Protein AF-A0A6J3S9R4-F1 (afdb_monomer_lite)

Organism: Tursiops truncatus (NCBI:txid9739)

InterPro domains:
  IPR036834 Bcl-2-like superfamily [SSF56854] (7-129)
  IPR042398 Bcl-2-like protein 13 [PTHR15758] (1-130)

Secondary structure (DSSP, 8-state):
-----PPPTHHHHHHHHHHHHHHHHHHHHHHHHHHH---S--TTSHHHHHHHHHHHHHHHHHHHHHHHHHHHHHHHHHHHH---TTT-TTTS-S-TTS-HHHHHHHHHHHHHHHHHHHHHHHHHHHHHHHHHHHHHHHHHHHHTTS------------

Foldseek 3Di:
DPPPDDDQPVVVLLVLLVVLVVQLVVLVVVVVVLVVDDDPDDVVCVVVSVVVNVVSVVSNVVSVVSNVVSVVVQVVCCVVRVDDLCPDCSNPPPDPPDDPVNVVVVVVVVCCVVCVVVVVVVVVVVVVVVVVVVVVVVVVVVPVPPPPDDPDDDDDDD

Radius of gyration: 33.17 Å; chains: 1; bounding box: 100×59×81 Å

Structure (mmCIF, N/CA/C/O backbone):
data_AF-A0A6J3S9R4-F1
#
_entry.id   AF-A0A6J3S9R4-F1
#
loop_
_atom_site.group_PDB
_atom_site.id
_atom_site.type_symbol
_atom_site.label_atom_id
_atom_site.label_alt_id
_atom_site.label_comp_id
_atom_site.label_asym_id
_atom_site.label_entity_id
_atom_site.label_seq_id
_atom_site.pdbx_PDB_ins_code
_atom_site.Cartn_x
_atom_site.Cartn_y
_atom_site.Cartn_z
_atom_site.occupancy
_atom_site.B_iso_or_equiv
_atom_site.auth_seq_id
_atom_site.auth_comp_id
_atom_site.auth_asym_id
_atom_site.auth_atom_id
_atom_site.pdbx_PDB_model_num
ATOM 1 N N . MET A 1 1 ? 7.814 15.011 -23.114 1.00 41.75 1 MET A N 1
ATOM 2 C CA . MET A 1 1 ? 6.846 15.497 -22.113 1.00 41.75 1 MET A CA 1
ATOM 3 C C . MET A 1 1 ? 6.923 14.556 -20.929 1.00 41.75 1 MET A C 1
ATOM 5 O O . MET A 1 1 ? 6.762 13.363 -21.138 1.00 41.75 1 MET A O 1
ATOM 9 N N . ALA A 1 2 ? 7.284 15.044 -19.743 1.00 50.91 2 ALA A N 1
ATOM 10 C CA . ALA A 1 2 ? 7.209 14.225 -18.538 1.00 50.91 2 ALA A CA 1
ATOM 11 C C . ALA A 1 2 ? 5.733 14.172 -18.129 1.00 50.91 2 ALA A C 1
ATOM 13 O O . ALA A 1 2 ? 5.178 15.191 -17.721 1.00 50.91 2 ALA A O 1
ATOM 14 N N . SER A 1 3 ? 5.076 13.030 -18.327 1.00 50.19 3 SER A N 1
ATOM 15 C CA . SER A 1 3 ? 3.730 12.813 -17.799 1.00 50.19 3 SER A CA 1
ATOM 16 C C . SER A 1 3 ? 3.819 12.868 -16.278 1.00 50.19 3 SER A C 1
ATOM 18 O O . SER A 1 3 ? 4.384 11.971 -15.660 1.00 50.19 3 SER A O 1
ATOM 20 N N . SER A 1 4 ? 3.316 13.945 -15.677 1.00 55.53 4 SER A N 1
ATOM 21 C CA . SER A 1 4 ? 3.106 13.998 -14.234 1.00 55.53 4 SER A CA 1
ATOM 22 C C . SER A 1 4 ? 1.968 13.031 -13.921 1.00 55.53 4 SER A C 1
ATOM 24 O O . SER A 1 4 ? 0.802 13.327 -14.171 1.00 55.53 4 SER A O 1
ATOM 26 N N . THR A 1 5 ? 2.307 11.818 -13.492 1.00 63.62 5 THR A N 1
ATOM 27 C CA . THR A 1 5 ? 1.316 10.839 -13.049 1.00 63.62 5 THR A CA 1
ATOM 28 C C . THR A 1 5 ? 0.863 11.256 -11.660 1.00 63.62 5 THR A C 1
ATOM 30 O O . THR A 1 5 ? 1.577 11.046 -10.679 1.00 63.62 5 THR A O 1
ATOM 33 N N . THR A 1 6 ? -0.302 11.893 -11.569 1.00 78.75 6 THR A N 1
ATOM 34 C CA . THR A 1 6 ? -0.974 12.069 -10.283 1.00 78.75 6 THR A CA 1
ATOM 35 C C . THR A 1 6 ? -1.263 10.683 -9.726 1.00 78.75 6 THR A C 1
ATOM 37 O O . THR A 1 6 ? -1.861 9.852 -10.412 1.00 78.75 6 THR A O 1
ATOM 40 N N . VAL A 1 7 ? -0.795 10.418 -8.512 1.00 79.62 7 VAL A N 1
ATOM 41 C CA . VAL A 1 7 ? -1.025 9.138 -7.846 1.00 79.62 7 VAL A CA 1
ATOM 42 C C . VAL A 1 7 ? -2.541 8.939 -7.689 1.00 79.62 7 VAL A C 1
ATOM 44 O O . VAL A 1 7 ? -3.221 9.898 -7.308 1.00 79.62 7 VAL A O 1
ATOM 47 N N . PRO A 1 8 ? -3.095 7.752 -8.006 1.00 85.00 8 PRO A N 1
ATOM 48 C CA . PRO A 1 8 ? -4.515 7.486 -7.807 1.00 85.00 8 PRO A CA 1
ATOM 49 C C . PRO A 1 8 ? -4.923 7.797 -6.370 1.00 85.00 8 PRO A C 1
ATOM 51 O O . PRO A 1 8 ? -4.205 7.452 -5.437 1.00 85.00 8 PRO A O 1
ATOM 54 N N . LEU A 1 9 ? -6.084 8.418 -6.176 1.00 80.00 9 LEU A N 1
ATOM 55 C CA . LEU A 1 9 ? -6.530 8.830 -4.843 1.00 80.00 9 LEU A CA 1
ATOM 56 C C . LEU A 1 9 ? -6.665 7.636 -3.875 1.00 80.00 9 LEU A C 1
ATOM 58 O O . LEU A 1 9 ? -6.351 7.760 -2.695 1.00 80.00 9 LEU A O 1
ATOM 62 N N . GLY A 1 10 ? -7.026 6.462 -4.410 1.00 87.25 10 GLY A N 1
ATOM 63 C CA . GLY A 1 10 ? -7.076 5.189 -3.684 1.00 87.25 10 GLY A CA 1
ATOM 64 C C . GLY A 1 10 ? -5.754 4.773 -3.033 1.00 87.25 10 GLY A C 1
ATOM 65 O O . GLY A 1 10 ? -5.760 4.160 -1.968 1.00 87.25 10 GLY A O 1
ATOM 66 N N . PHE A 1 11 ? -4.623 5.190 -3.606 1.00 90.94 11 PHE A N 1
ATOM 67 C CA . PHE A 1 11 ? -3.292 4.852 -3.103 1.00 90.94 11 PHE A CA 1
ATOM 68 C C . PHE A 1 11 ? -3.058 5.352 -1.676 1.00 90.94 11 PHE A C 1
ATOM 70 O O . PHE A 1 11 ? -2.349 4.709 -0.903 1.00 90.94 11 PHE A O 1
ATOM 77 N N . HIS A 1 12 ? -3.645 6.497 -1.311 1.00 92.56 12 HIS A N 1
ATOM 78 C CA . HIS A 1 12 ? -3.535 7.018 0.048 1.00 92.56 12 HIS A CA 1
ATOM 79 C C . HIS A 1 12 ? -4.162 6.054 1.063 1.00 92.56 12 HIS A C 1
ATOM 81 O O . HIS A 1 12 ? -3.520 5.717 2.059 1.00 92.56 12 HIS A O 1
ATOM 87 N N . TYR A 1 13 ? -5.373 5.567 0.778 1.00 94.56 13 TYR A N 1
ATOM 88 C CA . TYR A 1 13 ? -6.089 4.638 1.650 1.00 94.56 13 TYR A CA 1
ATOM 89 C C . TYR A 1 13 ? -5.380 3.289 1.739 1.00 94.56 13 TYR A C 1
ATOM 91 O O . TYR A 1 13 ? -5.187 2.764 2.833 1.00 94.56 13 TYR A O 1
ATOM 99 N N . GLU A 1 14 ? -4.937 2.764 0.597 1.00 93.62 14 GLU A N 1
ATOM 100 C CA . GLU A 1 14 ? -4.171 1.517 0.517 1.00 93.62 14 GLU A CA 1
ATOM 101 C C . GLU A 1 14 ? -2.876 1.605 1.331 1.00 93.62 14 GLU A C 1
ATOM 103 O O . GLU A 1 14 ? -2.587 0.732 2.147 1.00 93.62 14 GLU A O 1
ATOM 108 N N . THR A 1 15 ? -2.124 2.696 1.172 1.00 93.69 15 THR A N 1
ATOM 109 C CA . THR A 1 15 ? -0.864 2.900 1.897 1.00 93.69 15 THR A CA 1
ATOM 110 C C . THR A 1 15 ? -1.101 3.033 3.398 1.00 93.69 15 THR A C 1
ATOM 112 O O . THR A 1 15 ? -0.394 2.399 4.183 1.00 93.69 15 THR A O 1
ATOM 115 N N . LYS A 1 16 ? -2.097 3.830 3.816 1.00 95.25 16 LYS A N 1
ATOM 116 C CA . LYS A 1 16 ? -2.430 4.007 5.238 1.00 95.25 16 LYS A CA 1
ATOM 117 C C . LYS A 1 16 ? -2.833 2.669 5.867 1.00 95.25 16 LYS A C 1
ATOM 119 O O . LYS A 1 16 ? -2.336 2.346 6.943 1.00 95.25 16 LYS A O 1
ATOM 124 N N . TYR A 1 17 ? -3.640 1.864 5.170 1.00 94.62 17 TYR A N 1
ATOM 125 C CA . TYR A 1 17 ? -4.024 0.526 5.624 1.00 94.62 17 TYR A CA 1
ATOM 126 C C . TYR A 1 17 ? -2.812 -0.388 5.813 1.00 94.62 17 TYR A C 1
ATOM 128 O O . TYR A 1 17 ? -2.614 -0.903 6.908 1.00 94.62 17 TYR A O 1
ATOM 136 N N . VAL A 1 18 ? -1.960 -0.533 4.791 1.00 91.88 18 VAL A N 1
ATOM 137 C CA . VAL A 1 18 ? -0.781 -1.418 4.852 1.00 91.88 18 VAL A CA 1
ATOM 138 C C . VAL A 1 18 ? 0.142 -1.045 6.011 1.00 91.88 18 VAL A C 1
ATOM 140 O O . VAL A 1 18 ? 0.575 -1.922 6.757 1.00 91.88 18 VAL A O 1
ATOM 143 N N . VAL A 1 19 ? 0.423 0.249 6.193 1.00 94.06 19 VAL A N 1
ATOM 144 C CA . VAL A 1 19 ? 1.292 0.723 7.280 1.00 94.06 19 VAL A CA 1
ATOM 145 C C . VAL A 1 19 ? 0.679 0.419 8.647 1.00 94.06 19 VAL A C 1
ATOM 147 O O . VAL A 1 19 ? 1.369 -0.126 9.507 1.00 94.06 19 VAL A O 1
ATOM 150 N N . LEU A 1 20 ? -0.605 0.728 8.850 1.00 95.25 20 LEU A N 1
ATOM 151 C CA . LEU A 1 20 ? -1.291 0.457 10.115 1.00 95.25 20 LEU A CA 1
ATOM 152 C C . LEU A 1 20 ? -1.359 -1.045 10.415 1.00 95.25 20 LEU A C 1
ATOM 154 O O . LEU A 1 20 ? -1.050 -1.457 11.532 1.00 95.25 20 LEU A O 1
ATOM 158 N N . SER A 1 21 ? -1.695 -1.870 9.422 1.00 90.94 21 SER A N 1
ATOM 159 C CA . SER A 1 21 ? -1.736 -3.328 9.561 1.00 90.94 21 SER A CA 1
ATOM 160 C C . SER A 1 21 ? -0.368 -3.904 9.922 1.00 90.94 21 SER A C 1
ATOM 162 O O . SER A 1 21 ? -0.274 -4.694 10.859 1.00 90.94 21 SER A O 1
ATOM 164 N N . TYR A 1 22 ? 0.699 -3.468 9.248 1.00 90.56 22 TYR A N 1
ATOM 165 C CA . TYR A 1 22 ? 2.061 -3.910 9.550 1.00 90.56 22 TYR A CA 1
ATOM 166 C C . TYR A 1 22 ? 2.498 -3.513 10.969 1.00 90.56 22 TYR A C 1
ATOM 168 O O . TYR A 1 22 ? 3.017 -4.341 11.718 1.00 90.56 22 TYR A O 1
ATOM 176 N N . LEU A 1 23 ? 2.234 -2.269 11.385 1.00 91.62 23 LEU A N 1
ATOM 177 C CA . LEU A 1 23 ? 2.516 -1.819 12.753 1.00 91.62 23 LEU A CA 1
ATOM 178 C C . LEU A 1 23 ? 1.710 -2.607 13.797 1.00 91.62 23 LEU A C 1
ATOM 180 O O . LEU A 1 23 ? 2.227 -2.904 14.875 1.00 91.62 23 LEU A O 1
ATOM 184 N N . GLY A 1 24 ? 0.466 -2.971 13.474 1.00 91.25 24 GLY A N 1
ATOM 1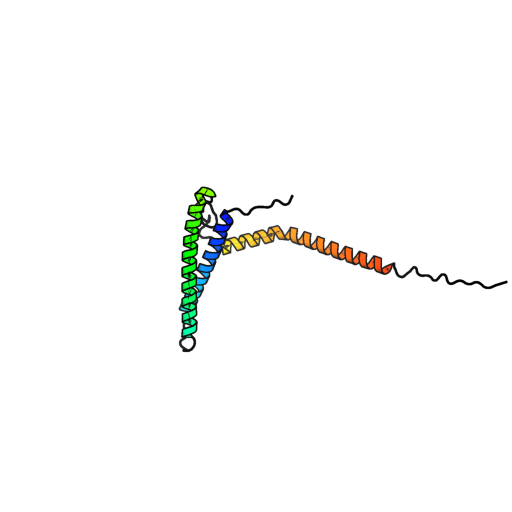85 C CA . GLY A 1 24 ? -0.385 -3.801 14.325 1.00 91.25 24 GLY A CA 1
ATOM 186 C C . GLY A 1 24 ? 0.186 -5.204 14.542 1.00 91.25 24 GLY A C 1
ATOM 187 O O . GLY A 1 24 ? 0.193 -5.685 15.676 1.00 91.25 24 GLY A O 1
ATOM 188 N N . LEU A 1 25 ? 0.727 -5.828 13.489 1.00 87.75 25 LEU A N 1
ATOM 189 C CA . LEU A 1 25 ? 1.395 -7.134 13.571 1.00 87.75 25 LEU A CA 1
ATOM 190 C C . LEU A 1 25 ? 2.646 -7.075 14.456 1.00 87.75 25 LEU A C 1
ATOM 192 O O . LEU A 1 25 ? 2.768 -7.865 15.390 1.00 87.75 25 LEU A O 1
ATOM 196 N N . LEU A 1 26 ? 3.511 -6.078 14.240 1.00 84.94 26 LEU A N 1
ATOM 197 C CA . LEU A 1 26 ? 4.709 -5.884 15.065 1.00 84.94 26 LEU A CA 1
ATOM 198 C C . LEU A 1 26 ? 4.368 -5.632 16.541 1.00 84.94 26 LEU A C 1
ATOM 200 O O . LEU A 1 26 ? 5.101 -6.054 17.436 1.00 84.94 26 LEU A O 1
ATOM 204 N N . SER A 1 27 ? 3.270 -4.918 16.807 1.00 84.44 27 SER A N 1
ATOM 205 C CA . SER A 1 27 ? 2.790 -4.682 18.171 1.00 84.44 27 SER A CA 1
ATOM 206 C C . SER A 1 27 ? 2.344 -5.988 18.844 1.00 84.44 27 SER A C 1
ATOM 208 O O . SER A 1 27 ? 2.657 -6.230 20.012 1.00 84.44 27 SER A O 1
ATOM 210 N N . LEU A 1 28 ? 1.672 -6.867 18.093 1.00 82.81 28 LEU A N 1
ATOM 211 C CA . LEU A 1 28 ? 1.230 -8.176 18.570 1.00 82.81 28 LEU A CA 1
ATOM 212 C C . LEU A 1 28 ? 2.403 -9.123 18.859 1.00 82.81 28 LEU A C 1
ATOM 214 O O . LEU A 1 28 ? 2.429 -9.733 19.930 1.00 82.81 28 LEU A O 1
ATOM 218 N N . GLU A 1 29 ? 3.374 -9.220 17.947 1.00 82.94 29 GLU A N 1
ATOM 219 C CA . GLU A 1 29 ? 4.565 -10.063 18.127 1.00 82.94 29 GLU A CA 1
ATOM 220 C C . GLU A 1 29 ? 5.344 -9.662 19.381 1.00 82.94 29 GLU A C 1
ATOM 222 O O . GLU A 1 29 ? 5.644 -10.514 20.216 1.00 82.94 29 GLU A O 1
ATOM 227 N N . LYS A 1 30 ? 5.570 -8.359 19.589 1.00 81.62 30 LYS A N 1
ATOM 228 C CA . LYS A 1 30 ? 6.258 -7.856 20.789 1.00 81.62 30 LYS A CA 1
ATOM 229 C C . LYS A 1 30 ? 5.516 -8.181 22.083 1.00 81.62 30 LYS A C 1
ATOM 231 O O . LYS A 1 30 ? 6.149 -8.496 23.089 1.00 81.62 30 LYS A O 1
ATOM 236 N N . LEU A 1 31 ? 4.184 -8.135 22.066 1.00 76.50 31 LEU A N 1
ATOM 237 C CA . LEU A 1 31 ? 3.368 -8.454 23.239 1.00 76.50 31 LEU A CA 1
ATOM 238 C C . LEU A 1 31 ? 3.444 -9.954 23.560 1.00 76.50 31 LEU A C 1
ATOM 240 O O . LEU A 1 31 ? 3.516 -10.341 24.729 1.00 76.50 31 LEU A O 1
ATOM 244 N N . GLN A 1 32 ? 3.473 -10.798 22.527 1.00 74.81 32 GLN A N 1
ATOM 245 C CA . GLN A 1 32 ? 3.632 -12.243 22.666 1.00 74.81 32 GLN A CA 1
ATOM 246 C C . GLN A 1 32 ? 5.04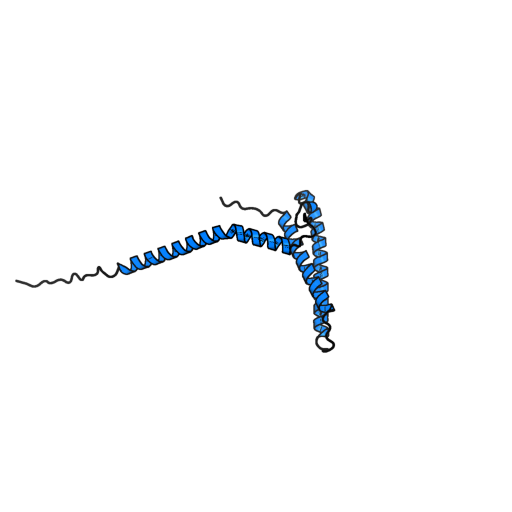1 -12.625 23.146 1.00 74.81 32 GLN A C 1
ATOM 248 O O . GLN A 1 32 ? 5.169 -13.437 24.064 1.00 74.81 32 GLN A O 1
ATOM 253 N N . GLU A 1 33 ? 6.092 -12.020 22.589 1.00 73.88 33 GLU A N 1
ATOM 254 C CA . GLU A 1 33 ? 7.481 -12.231 23.016 1.00 73.88 33 GLU A CA 1
ATOM 255 C C . GLU A 1 33 ? 7.692 -11.854 24.489 1.00 73.88 33 GLU A C 1
ATOM 257 O O . GLU A 1 33 ? 8.311 -12.619 25.235 1.00 73.88 33 GLU A O 1
ATOM 262 N N . GLN A 1 34 ? 7.125 -10.730 24.941 1.00 65.62 34 GLN A N 1
ATOM 263 C CA . GLN A 1 34 ? 7.176 -10.313 26.350 1.00 65.62 34 GLN A CA 1
ATOM 264 C C . GLN A 1 34 ? 6.454 -11.297 27.285 1.00 65.62 34 GLN A C 1
ATOM 266 O O . GLN A 1 34 ? 6.916 -11.543 28.397 1.00 65.62 34 GLN A O 1
ATOM 271 N N . HIS A 1 35 ? 5.356 -11.915 26.840 1.00 60.88 35 HIS A N 1
ATOM 272 C CA . HIS A 1 35 ? 4.646 -12.931 27.626 1.00 60.88 35 HIS A CA 1
ATOM 273 C C . HIS A 1 35 ? 5.432 -14.246 27.776 1.00 60.88 35 HIS A C 1
ATOM 275 O O . HIS A 1 35 ? 5.256 -14.960 28.765 1.00 60.88 35 HIS A O 1
ATOM 281 N N . LEU A 1 36 ? 6.280 -14.581 26.797 1.00 60.88 36 LEU A N 1
ATOM 282 C CA . LEU A 1 36 ? 7.076 -15.815 26.775 1.00 60.88 36 LEU A CA 1
ATOM 283 C C . LEU A 1 36 ? 8.440 -15.660 27.468 1.00 60.88 36 LEU A C 1
ATOM 285 O O . LEU A 1 36 ? 9.036 -16.652 27.889 1.00 60.88 36 LEU A O 1
ATOM 289 N N . SER A 1 37 ? 8.922 -14.428 27.626 1.00 57.56 37 SER A N 1
ATOM 290 C CA . SER A 1 37 ? 10.196 -14.090 28.261 1.00 57.56 37 SER A CA 1
ATOM 291 C C . SER A 1 37 ? 9.997 -13.604 29.703 1.00 57.56 37 SER A C 1
ATOM 293 O O . SER A 1 37 ? 10.210 -12.443 30.032 1.00 57.56 37 SER A O 1
ATOM 295 N N . SER A 1 38 ? 9.621 -14.516 30.606 1.00 49.03 38 SER A N 1
ATOM 296 C CA . SER A 1 38 ? 9.709 -14.277 32.056 1.00 49.03 38 SER A CA 1
ATOM 297 C C . SER A 1 38 ? 10.891 -15.053 32.652 1.00 49.03 38 SER A C 1
ATOM 299 O O . SER A 1 38 ? 10.754 -16.241 32.953 1.00 49.03 38 SER A O 1
ATOM 301 N N . PRO A 1 39 ? 12.073 -14.433 32.837 1.00 48.34 39 PRO A N 1
ATOM 302 C CA . PRO A 1 39 ? 13.103 -14.978 33.701 1.00 48.34 39 PRO A CA 1
ATOM 303 C C . PRO A 1 39 ? 12.796 -14.586 35.150 1.00 48.34 39 PRO A C 1
ATOM 305 O O . PRO A 1 39 ? 12.647 -13.416 35.499 1.00 48.34 39 PRO A O 1
ATOM 308 N N . GLN A 1 40 ? 12.720 -15.587 36.022 1.00 47.84 40 GLN A N 1
ATOM 309 C CA . GLN A 1 40 ? 12.663 -15.405 37.468 1.00 47.84 40 GLN A CA 1
ATOM 310 C C . GLN A 1 40 ? 13.967 -14.765 37.965 1.00 47.84 40 GLN A C 1
ATOM 312 O O . GLN A 1 40 ? 14.932 -15.462 38.265 1.00 47.84 40 GLN A O 1
ATOM 317 N N . GLY A 1 41 ? 13.989 -13.438 38.078 1.00 47.88 41 GLY A N 1
ATOM 318 C CA . GLY A 1 41 ? 14.996 -12.725 38.859 1.00 47.88 41 GLY A CA 1
ATOM 319 C C . GLY A 1 41 ? 15.476 -11.430 38.219 1.00 47.88 41 GLY A C 1
ATOM 320 O O . GLY A 1 41 ? 16.280 -11.478 37.301 1.00 47.88 41 GLY A O 1
ATOM 321 N N . VAL A 1 42 ? 15.001 -10.297 38.757 1.00 47.22 42 VAL A N 1
ATOM 322 C CA . VAL A 1 42 ? 15.712 -9.032 39.068 1.00 47.22 42 VAL A CA 1
ATOM 323 C C . VAL A 1 42 ? 14.643 -7.930 39.225 1.00 47.22 42 VAL A C 1
ATOM 325 O O . VAL A 1 42 ? 13.995 -7.512 38.276 1.00 47.22 42 VAL A O 1
ATOM 328 N N . GLN A 1 43 ? 14.432 -7.457 40.459 1.00 53.19 43 GLN A N 1
ATOM 329 C CA . GLN A 1 43 ? 13.358 -6.518 40.846 1.00 53.19 43 GLN A CA 1
ATOM 330 C C . GLN A 1 43 ? 13.484 -5.088 40.278 1.00 53.19 43 GLN A C 1
ATOM 332 O O . GLN A 1 43 ? 12.602 -4.267 40.513 1.00 53.19 43 GLN A O 1
ATOM 337 N N . GLN A 1 44 ? 14.552 -4.767 39.543 1.00 49.44 44 GLN A N 1
ATOM 338 C CA . GLN A 1 44 ? 14.776 -3.428 38.982 1.00 49.44 44 GLN A CA 1
ATOM 339 C C . GLN A 1 44 ? 14.161 -3.249 37.580 1.00 49.44 44 GLN A C 1
ATOM 341 O O . GLN A 1 44 ? 14.037 -2.123 37.109 1.00 49.44 44 GLN A O 1
ATOM 346 N N . ASP A 1 45 ? 13.730 -4.345 36.951 1.00 55.47 45 ASP A N 1
ATOM 347 C CA . ASP A 1 45 ? 13.246 -4.390 35.564 1.00 55.47 45 ASP A CA 1
ATOM 348 C C . ASP A 1 45 ? 11.714 -4.235 35.448 1.00 55.47 45 ASP A C 1
ATOM 350 O O . ASP A 1 45 ? 11.175 -3.872 34.411 1.00 55.47 45 ASP A O 1
ATOM 354 N N . ILE A 1 46 ? 10.984 -4.428 36.551 1.00 59.62 46 ILE A N 1
ATOM 355 C CA . ILE A 1 46 ? 9.514 -4.521 36.554 1.00 59.62 46 ILE A CA 1
ATOM 356 C C . ILE A 1 46 ? 8.845 -3.188 36.173 1.00 59.62 46 ILE A C 1
ATOM 358 O O . ILE A 1 46 ? 7.830 -3.180 35.482 1.00 59.62 46 ILE A O 1
ATOM 362 N N . ALA A 1 47 ? 9.405 -2.051 36.603 1.00 60.91 47 ALA A N 1
ATOM 363 C CA . ALA A 1 47 ? 8.843 -0.730 36.303 1.00 60.91 47 ALA A CA 1
ATOM 364 C C . ALA A 1 47 ? 9.050 -0.326 34.831 1.00 60.91 47 ALA A C 1
ATOM 366 O O . ALA A 1 47 ? 8.142 0.228 34.217 1.00 60.91 47 ALA A O 1
ATOM 367 N N . SER A 1 48 ? 10.216 -0.641 34.258 1.00 62.19 48 SER A N 1
ATOM 368 C CA . SER A 1 48 ? 10.522 -0.407 32.841 1.00 62.19 48 SER A CA 1
ATOM 369 C C . SER A 1 48 ? 9.699 -1.332 31.942 1.00 62.19 48 SER A C 1
ATOM 371 O O . SER A 1 48 ? 9.101 -0.879 30.973 1.00 62.19 48 SER A O 1
ATOM 373 N N . GLN A 1 49 ? 9.582 -2.607 32.321 1.00 66.50 49 GLN A N 1
ATOM 374 C CA . GLN A 1 49 ? 8.794 -3.611 31.603 1.00 66.50 49 GLN A CA 1
ATOM 375 C C . GLN A 1 49 ? 7.284 -3.295 31.637 1.00 66.50 49 GLN A C 1
ATOM 377 O O . GLN A 1 49 ? 6.592 -3.449 30.634 1.00 66.50 49 GLN A O 1
ATOM 382 N N . SER A 1 50 ? 6.781 -2.781 32.767 1.00 67.75 50 SER A N 1
ATOM 383 C CA . SER A 1 50 ? 5.410 -2.267 32.916 1.00 67.75 50 SER A CA 1
ATOM 384 C C . SER A 1 50 ? 5.137 -1.057 32.022 1.00 67.75 50 SER A C 1
ATOM 386 O O . SER A 1 50 ? 4.072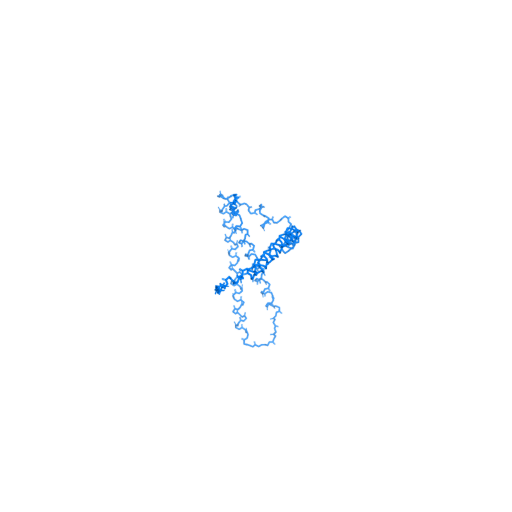 -0.981 31.411 1.00 67.75 50 SER A O 1
ATOM 388 N N . LEU A 1 51 ? 6.067 -0.098 31.970 1.00 71.50 51 LEU A N 1
ATOM 389 C CA . LEU A 1 51 ? 5.931 1.093 31.132 1.00 71.50 51 LEU A CA 1
ATOM 390 C C . LEU A 1 51 ? 5.929 0.713 29.647 1.00 71.50 51 LEU A C 1
ATOM 392 O O . LEU A 1 51 ? 5.078 1.184 28.896 1.00 71.50 51 LEU A O 1
ATOM 396 N N . ASP A 1 52 ? 6.824 -0.188 29.238 1.00 82.00 52 ASP A N 1
ATOM 397 C CA . ASP A 1 52 ? 6.882 -0.692 27.864 1.00 82.00 52 ASP A CA 1
ATOM 398 C C . ASP A 1 52 ? 5.596 -1.433 27.474 1.00 82.00 52 ASP A C 1
ATOM 400 O O . ASP A 1 52 ? 5.107 -1.266 26.356 1.00 82.00 52 ASP A O 1
ATOM 404 N N . GLN A 1 53 ? 4.999 -2.196 28.396 1.00 83.38 53 GLN A N 1
ATOM 405 C CA . GLN A 1 53 ? 3.713 -2.856 28.163 1.00 83.38 53 GLN A CA 1
ATOM 406 C C . GLN A 1 53 ? 2.562 -1.850 28.009 1.00 83.38 53 GLN A C 1
ATOM 408 O O . GLN A 1 53 ? 1.732 -2.002 27.112 1.00 83.38 53 GLN A O 1
ATOM 413 N N . GLU A 1 54 ? 2.502 -0.814 28.850 1.00 87.56 54 GLU A N 1
ATOM 414 C CA . GLU A 1 54 ? 1.490 0.245 28.743 1.00 87.56 54 GLU A CA 1
ATOM 415 C C . GLU A 1 54 ? 1.612 0.998 27.412 1.00 87.56 54 GLU A C 1
ATOM 417 O O . GLU A 1 54 ? 0.612 1.226 26.726 1.00 87.56 54 GLU A O 1
ATOM 422 N N . VAL A 1 55 ? 2.842 1.327 27.007 1.00 89.00 55 VAL A N 1
ATOM 423 C CA . VAL A 1 55 ? 3.124 1.964 25.715 1.00 89.00 55 VAL A CA 1
ATOM 424 C C . VAL A 1 55 ? 2.698 1.057 24.562 1.00 89.00 55 VAL A C 1
ATOM 426 O O . VAL A 1 55 ? 2.040 1.529 23.636 1.00 89.00 55 VAL A O 1
ATOM 429 N N . LEU A 1 56 ? 3.013 -0.238 24.620 1.00 88.56 56 LEU A N 1
ATOM 430 C CA . LEU A 1 56 ? 2.653 -1.192 23.573 1.00 88.56 56 LEU A CA 1
ATOM 431 C C . LEU A 1 56 ? 1.133 -1.355 23.436 1.00 88.56 56 LEU A C 1
ATOM 433 O O . LEU A 1 56 ? 0.603 -1.332 22.322 1.00 88.56 56 LEU A O 1
ATOM 437 N N . LEU A 1 57 ? 0.420 -1.450 24.562 1.00 89.62 57 LEU A N 1
ATOM 438 C CA . LEU A 1 57 ? -1.044 -1.491 24.588 1.00 89.62 57 LEU A CA 1
ATOM 439 C C . LEU A 1 57 ? -1.651 -0.205 24.030 1.00 89.62 57 LEU A C 1
ATOM 441 O O . LEU A 1 57 ? -2.582 -0.272 23.229 1.00 89.62 57 LEU A O 1
ATOM 445 N N . LYS A 1 58 ? -1.099 0.956 24.393 1.00 93.62 58 LYS A N 1
ATOM 446 C CA . LYS A 1 58 ? -1.545 2.245 23.864 1.00 93.62 58 LYS A CA 1
ATOM 447 C C . LYS A 1 58 ? -1.363 2.322 22.348 1.00 93.62 58 LYS A C 1
ATOM 449 O O . LYS A 1 58 ? -2.308 2.670 21.644 1.00 93.62 58 LYS A O 1
ATOM 454 N N . VAL A 1 59 ? -0.189 1.939 21.844 1.00 92.38 59 VAL A N 1
ATOM 455 C CA . VAL A 1 59 ? 0.095 1.891 20.401 1.00 92.38 59 VAL A CA 1
ATOM 456 C C . VAL A 1 59 ? -0.878 0.951 19.693 1.00 92.38 59 VAL A C 1
ATOM 458 O O . VAL A 1 59 ? -1.439 1.318 18.666 1.00 92.38 59 VAL A O 1
ATOM 461 N N . LYS A 1 60 ? -1.144 -0.232 20.259 1.00 93.25 60 LYS A N 1
ATOM 462 C CA . LYS A 1 60 ? -2.144 -1.159 19.716 1.00 93.25 60 LYS A CA 1
ATOM 463 C C . LYS A 1 60 ? -3.527 -0.503 19.619 1.00 93.25 60 LYS A C 1
ATOM 465 O O . LYS A 1 60 ? -4.142 -0.561 18.558 1.00 93.25 60 LYS A O 1
ATOM 470 N N . THR A 1 61 ? -4.002 0.134 20.692 1.00 95.00 61 THR A N 1
ATOM 471 C CA . THR A 1 61 ? -5.319 0.794 20.689 1.00 95.00 61 THR A CA 1
ATOM 472 C C . THR A 1 61 ? -5.393 1.949 19.691 1.00 95.00 61 THR A C 1
ATOM 474 O O . THR A 1 61 ? -6.406 2.113 19.022 1.00 95.00 61 THR A O 1
ATOM 477 N N . GLU A 1 62 ? -4.316 2.722 19.542 1.00 97.00 62 GLU A N 1
ATOM 478 C CA . GLU A 1 62 ? -4.242 3.822 18.578 1.00 97.00 62 GLU A CA 1
ATOM 479 C C . GLU A 1 62 ? -4.302 3.306 17.133 1.00 97.00 62 GLU A C 1
ATOM 481 O O . GLU A 1 62 ? -5.033 3.857 16.314 1.00 97.00 62 GLU A O 1
ATOM 486 N N . ILE A 1 63 ? -3.619 2.195 16.836 1.00 96.62 63 ILE A N 1
ATOM 487 C CA . ILE A 1 63 ? -3.679 1.535 15.524 1.00 96.62 63 ILE A CA 1
ATOM 488 C C . ILE A 1 63 ? -5.096 1.031 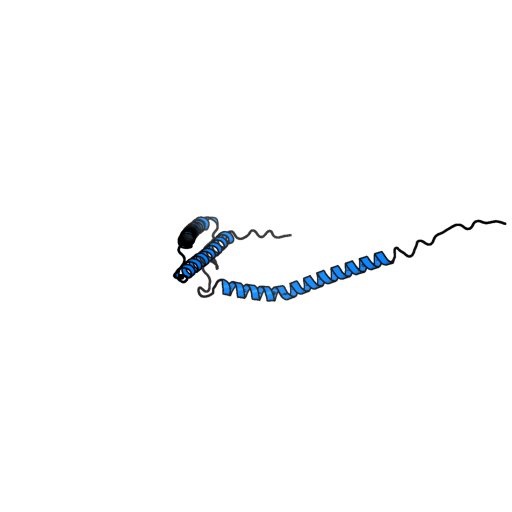15.220 1.00 96.62 63 ILE A C 1
ATOM 490 O O . ILE A 1 63 ? -5.580 1.219 14.104 1.00 96.62 63 ILE A O 1
ATOM 494 N N . GLU A 1 64 ? -5.773 0.402 16.186 1.00 96.62 64 GLU A N 1
ATOM 495 C CA . GLU A 1 64 ? -7.151 -0.084 16.012 1.00 96.62 64 GLU A CA 1
ATOM 496 C C . GLU A 1 64 ? -8.136 1.066 15.732 1.00 96.62 64 GLU A C 1
ATOM 498 O O . GLU A 1 64 ? -8.973 0.956 14.830 1.00 96.62 64 GLU A O 1
ATOM 503 N N . GLU A 1 65 ? -8.012 2.188 16.446 1.00 98.12 65 GLU A N 1
ATOM 504 C CA . GLU A 1 65 ? -8.842 3.376 16.212 1.00 98.12 65 GLU A CA 1
ATOM 505 C C . GLU A 1 65 ? -8.526 4.053 14.867 1.00 98.12 65 GLU A C 1
ATOM 507 O O . GLU A 1 65 ? -9.450 4.422 14.139 1.00 98.12 65 GLU A O 1
ATOM 512 N N . GLU A 1 66 ? -7.254 4.152 14.470 1.00 98.25 66 GLU A N 1
ATOM 513 C CA . GLU A 1 66 ? -6.868 4.685 13.155 1.00 98.25 66 GLU A CA 1
ATOM 514 C C . GLU A 1 66 ? -7.365 3.803 12.000 1.00 98.25 66 GLU A C 1
ATOM 516 O O . GLU A 1 66 ? -7.828 4.323 10.982 1.00 98.25 66 GLU A O 1
ATOM 521 N N . LEU A 1 67 ? -7.334 2.474 12.151 1.00 97.12 67 LEU A N 1
ATOM 522 C CA . LEU A 1 67 ? -7.901 1.544 11.166 1.00 97.12 67 LEU A CA 1
ATOM 523 C C . LEU A 1 67 ? -9.418 1.718 11.034 1.00 97.12 67 LEU A C 1
ATOM 525 O O . LEU A 1 67 ? -9.958 1.682 9.927 1.00 97.12 67 LEU A O 1
ATOM 529 N N . LYS A 1 68 ? -10.111 1.949 12.150 1.00 97.50 68 LYS A N 1
ATOM 530 C CA . LYS A 1 68 ? -11.551 2.223 12.156 1.00 97.50 68 LYS A CA 1
ATOM 531 C C . LYS A 1 68 ? -11.883 3.590 11.550 1.00 97.50 68 LYS A C 1
ATOM 533 O O . LYS A 1 68 ? -12.864 3.703 10.814 1.00 97.50 68 LYS A O 1
ATOM 538 N N . SER A 1 69 ? -11.074 4.616 11.826 1.00 97.81 69 SER A N 1
ATOM 539 C CA . SER A 1 69 ? -11.198 5.929 11.176 1.00 97.81 69 SER A CA 1
ATOM 540 C C . SER A 1 69 ? -11.011 5.806 9.669 1.00 97.81 69 SER A C 1
ATOM 542 O O . SER A 1 69 ? -11.816 6.335 8.906 1.00 97.81 69 SER A O 1
ATOM 544 N N . LEU A 1 70 ? -10.009 5.042 9.233 1.00 96.38 70 LEU A N 1
ATOM 545 C CA . LEU A 1 70 ? -9.738 4.803 7.820 1.0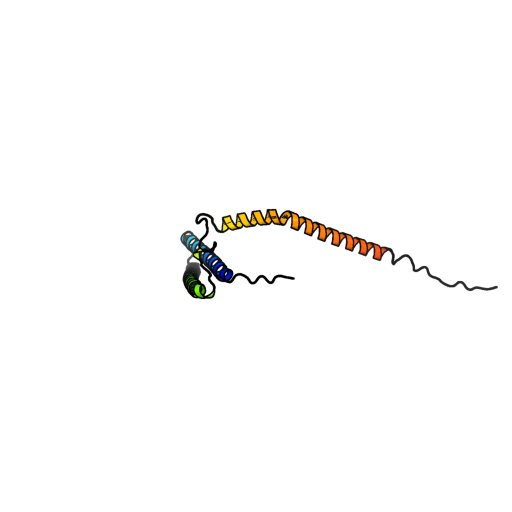0 96.38 70 LEU A CA 1
ATOM 546 C C . LEU A 1 70 ? -10.924 4.145 7.097 1.00 96.38 70 LEU A C 1
ATOM 548 O O . LEU A 1 70 ? -11.267 4.563 5.994 1.00 96.38 70 LEU A O 1
ATOM 552 N N . ASP A 1 71 ? -11.586 3.159 7.709 1.00 95.19 71 ASP A N 1
ATOM 553 C CA . ASP A 1 71 ? -12.779 2.532 7.118 1.00 95.19 71 ASP A CA 1
ATOM 554 C C . ASP A 1 71 ? -13.906 3.555 6.893 1.00 95.19 71 ASP A C 1
ATOM 556 O O . ASP A 1 71 ? -14.523 3.602 5.824 1.00 95.19 71 ASP A O 1
ATOM 560 N N . LYS A 1 72 ? -14.108 4.453 7.863 1.00 96.06 72 LYS A N 1
ATOM 561 C CA . LYS A 1 72 ? -15.064 5.556 7.744 1.00 96.06 72 LYS A CA 1
ATOM 562 C C . LYS A 1 72 ? -14.661 6.551 6.650 1.00 96.06 72 LYS A C 1
ATOM 564 O O . LYS A 1 72 ? -15.506 6.912 5.833 1.00 96.06 72 LYS A O 1
ATOM 569 N N . GLU A 1 73 ? -13.393 6.960 6.609 1.00 95.12 73 GLU A N 1
ATOM 570 C CA . GLU A 1 73 ? -12.849 7.864 5.584 1.00 95.12 73 GLU A CA 1
ATOM 571 C C . GLU A 1 73 ? -13.071 7.305 4.169 1.00 95.12 73 GLU A C 1
ATOM 573 O O . GLU A 1 73 ? -13.503 8.034 3.276 1.00 95.12 73 GLU A O 1
ATOM 578 N N . ILE A 1 74 ? -12.835 6.005 3.969 1.00 94.12 74 ILE A N 1
ATOM 579 C CA . ILE A 1 74 ? -13.062 5.314 2.692 1.00 94.12 74 ILE A CA 1
ATOM 580 C C . ILE A 1 74 ? -14.550 5.319 2.324 1.00 94.12 74 ILE A C 1
ATOM 582 O O . ILE A 1 74 ? -14.905 5.657 1.191 1.00 94.12 74 ILE A O 1
ATOM 586 N N . CYS A 1 75 ? -15.429 4.972 3.270 1.00 92.94 75 CYS A N 1
ATOM 587 C CA . CYS A 1 75 ? -16.873 4.949 3.033 1.00 92.94 75 CYS A CA 1
ATOM 588 C C . CYS A 1 75 ? -17.416 6.334 2.648 1.00 92.94 75 CYS A C 1
ATOM 590 O O . CYS A 1 75 ? -18.232 6.448 1.733 1.00 92.94 75 CYS A O 1
ATOM 592 N N . GLU A 1 76 ? -16.949 7.392 3.314 1.00 93.62 76 GLU A N 1
ATOM 593 C CA . GLU A 1 76 ? -17.336 8.776 3.010 1.00 93.62 76 GLU A CA 1
ATOM 594 C C . GLU A 1 76 ? -16.777 9.245 1.658 1.00 93.62 76 GLU A C 1
ATOM 596 O O . GLU A 1 76 ? -17.458 9.946 0.903 1.00 93.62 76 GLU A O 1
ATOM 601 N N . ALA A 1 77 ? -15.559 8.822 1.314 1.00 90.94 77 ALA A N 1
ATOM 602 C CA . ALA A 1 77 ? -14.916 9.167 0.054 1.00 90.94 77 ALA A CA 1
ATOM 603 C C . ALA A 1 77 ? -15.521 8.449 -1.160 1.00 90.94 77 ALA A C 1
ATOM 605 O O . ALA A 1 77 ? -15.394 8.955 -2.276 1.00 90.94 77 ALA A O 1
ATOM 606 N N . PHE A 1 78 ? -16.192 7.304 -0.996 1.00 89.50 78 PHE A N 1
ATOM 607 C CA . PHE A 1 78 ? -16.738 6.541 -2.126 1.00 89.50 78 PHE A CA 1
ATOM 608 C C . PHE A 1 78 ? -17.629 7.399 -3.039 1.00 89.50 78 PHE A C 1
ATOM 610 O O . PHE A 1 78 ? -17.473 7.380 -4.259 1.00 89.50 78 PHE A O 1
ATOM 617 N N . ALA A 1 79 ? -18.505 8.222 -2.456 1.00 89.25 79 ALA A N 1
ATOM 618 C CA . ALA A 1 79 ? -19.445 9.047 -3.215 1.00 89.25 79 ALA A CA 1
ATOM 619 C C . ALA A 1 79 ? -18.766 10.110 -4.101 1.00 89.25 79 ALA A C 1
ATOM 621 O O . ALA A 1 79 ? -19.312 10.481 -5.139 1.00 89.25 79 ALA A O 1
ATOM 622 N N . SER A 1 80 ? -17.596 10.616 -3.703 1.00 89.56 80 SER A N 1
ATOM 623 C CA . SER A 1 80 ? -16.872 11.670 -4.427 1.00 89.56 80 SER A CA 1
ATOM 624 C C . SER A 1 80 ? -15.743 11.134 -5.305 1.00 89.56 80 SER A C 1
ATOM 626 O O . SER A 1 80 ? -15.400 11.749 -6.314 1.00 89.56 80 SER A O 1
ATOM 628 N N . THR A 1 81 ? -15.168 9.993 -4.934 1.00 88.69 81 THR A N 1
ATOM 629 C CA . THR A 1 81 ? -13.945 9.452 -5.541 1.00 88.69 81 THR A CA 1
ATOM 630 C C . THR A 1 81 ? -14.187 8.195 -6.370 1.00 88.69 81 THR A C 1
ATOM 632 O O . THR A 1 81 ? -13.359 7.857 -7.213 1.00 88.69 81 THR A O 1
ATOM 635 N N . GLY A 1 82 ? -15.298 7.490 -6.130 1.00 89.75 82 GLY A N 1
ATOM 636 C CA . GLY A 1 82 ? -15.579 6.178 -6.711 1.00 89.75 82 GLY A CA 1
ATOM 637 C C . GLY A 1 82 ? -14.650 5.062 -6.222 1.00 89.75 82 GLY A C 1
ATOM 638 O O . GLY A 1 82 ? -14.673 3.974 -6.790 1.00 89.75 82 GLY A O 1
ATOM 639 N N . PHE A 1 83 ? -13.814 5.313 -5.208 1.00 91.81 83 PHE A N 1
ATOM 640 C CA . PHE A 1 83 ? -12.889 4.316 -4.678 1.00 91.81 83 PHE A CA 1
ATOM 641 C C . PHE A 1 83 ? -13.633 3.238 -3.880 1.00 91.81 83 PHE A C 1
ATOM 643 O O . PHE A 1 83 ? -14.072 3.487 -2.759 1.00 91.81 83 PHE A O 1
ATOM 650 N N . ASP A 1 84 ? -13.747 2.037 -4.452 1.00 90.00 84 ASP A N 1
ATOM 651 C CA . ASP A 1 84 ? -14.326 0.865 -3.792 1.00 90.00 84 ASP A CA 1
ATOM 652 C C . ASP A 1 84 ? -13.233 -0.060 -3.244 1.00 90.00 84 ASP A C 1
ATOM 654 O O . ASP A 1 84 ? -12.511 -0.721 -4.003 1.00 90.00 84 ASP A O 1
ATOM 658 N N . ARG A 1 85 ? -13.158 -0.179 -1.915 1.00 89.81 85 ARG A N 1
ATOM 659 C CA . ARG A 1 85 ? -12.213 -1.080 -1.243 1.00 89.81 85 ARG A CA 1
ATOM 660 C C . ARG A 1 85 ? -12.411 -2.551 -1.619 1.00 89.81 85 ARG A C 1
ATOM 662 O O . ARG A 1 85 ? -11.455 -3.314 -1.553 1.00 89.81 85 ARG A O 1
ATOM 669 N N . HIS A 1 86 ? -13.604 -2.962 -2.045 1.00 89.69 86 HIS A N 1
ATOM 670 C CA . HIS A 1 86 ? -13.861 -4.344 -2.467 1.00 89.69 86 HIS A CA 1
ATOM 671 C C . HIS A 1 86 ? -13.224 -4.692 -3.815 1.00 89.69 86 HIS A C 1
ATOM 673 O O . HIS A 1 86 ? -13.069 -5.864 -4.147 1.00 89.69 86 HIS A O 1
ATOM 679 N N . THR A 1 87 ? -12.826 -3.677 -4.582 1.00 89.00 87 THR A N 1
ATOM 680 C CA . THR A 1 87 ? -12.091 -3.845 -5.843 1.00 89.00 87 THR A CA 1
ATOM 681 C C . THR A 1 87 ? -10.583 -3.667 -5.678 1.00 89.00 87 THR A C 1
ATOM 683 O O . THR A 1 87 ? -9.822 -3.984 -6.591 1.00 89.00 87 THR A O 1
ATOM 686 N N . SER A 1 88 ? -10.139 -3.164 -4.522 1.00 88.19 88 SER A N 1
ATOM 687 C CA . SER A 1 88 ? -8.723 -2.945 -4.251 1.00 88.19 88 SER A CA 1
ATOM 688 C C . SER A 1 88 ? -8.034 -4.267 -3.902 1.00 88.19 88 SER A C 1
ATOM 690 O O . SER A 1 88 ? -8.492 -4.977 -3.003 1.00 88.19 88 SER A O 1
ATOM 692 N N . PRO A 1 89 ? -6.885 -4.578 -4.527 1.00 85.00 89 PRO A N 1
ATOM 693 C CA . PRO A 1 89 ? -6.125 -5.789 -4.226 1.00 85.00 89 PRO A CA 1
ATOM 694 C C . PRO A 1 89 ? -5.512 -5.775 -2.819 1.00 85.00 89 PRO A C 1
ATOM 696 O O . PRO A 1 89 ? -5.119 -6.824 -2.324 1.00 85.00 89 PRO A O 1
ATOM 699 N N . VAL A 1 90 ? -5.418 -4.603 -2.181 1.00 86.69 90 VAL A N 1
ATOM 700 C CA . VAL A 1 90 ? -4.882 -4.453 -0.822 1.00 86.69 90 VAL A CA 1
ATOM 701 C C . VAL A 1 90 ? -5.926 -4.839 0.224 1.00 86.69 90 VAL A C 1
ATOM 703 O O . VAL A 1 90 ? -5.615 -5.537 1.182 1.00 86.69 90 VAL A O 1
ATOM 706 N N . PHE A 1 91 ? -7.174 -4.408 0.034 1.00 88.44 91 PHE A N 1
ATOM 707 C CA . PHE A 1 91 ? -8.266 -4.681 0.972 1.00 88.44 91 PHE A CA 1
ATOM 708 C C . PHE A 1 91 ? -9.002 -5.991 0.667 1.00 88.44 91 PHE A C 1
ATOM 710 O O . PHE A 1 91 ? -9.598 -6.584 1.563 1.00 88.44 91 PHE A O 1
ATOM 717 N N . SER A 1 92 ? -9.010 -6.415 -0.598 1.00 87.31 92 SER A N 1
ATOM 718 C CA . SER A 1 92 ? -9.644 -7.643 -1.087 1.00 87.31 92 SER A CA 1
ATOM 719 C C . SER A 1 92 ? -8.662 -8.406 -1.984 1.00 87.31 92 SER A C 1
ATOM 721 O O . SER A 1 92 ? -8.826 -8.436 -3.207 1.00 87.31 92 SER A O 1
ATOM 723 N N . PRO A 1 93 ? -7.599 -8.991 -1.399 1.00 84.00 93 PRO A N 1
ATOM 724 C CA . PRO A 1 93 ? -6.615 -9.746 -2.160 1.00 84.00 93 PRO A CA 1
ATOM 725 C C . PRO A 1 93 ? -7.272 -10.943 -2.852 1.00 84.00 93 PRO A C 1
ATOM 727 O O . PRO A 1 93 ? -8.105 -11.642 -2.278 1.00 84.00 93 PRO A O 1
ATOM 730 N N . ALA A 1 94 ? -6.869 -11.202 -4.098 1.00 81.06 94 ALA A N 1
ATOM 731 C CA . ALA A 1 94 ? -7.407 -12.305 -4.899 1.00 81.06 94 ALA A CA 1
ATOM 732 C C . ALA A 1 94 ? -7.113 -13.689 -4.293 1.00 81.06 94 ALA A C 1
ATOM 734 O O . ALA A 1 94 ? -7.814 -14.655 -4.588 1.00 81.06 94 ALA A O 1
ATOM 735 N N . ASN A 1 95 ? -6.076 -13.778 -3.457 1.00 80.06 95 ASN A N 1
ATOM 736 C CA . ASN A 1 95 ? -5.740 -14.962 -2.689 1.00 80.06 95 ASN A CA 1
ATOM 737 C C . ASN A 1 95 ? -5.543 -14.569 -1.212 1.00 80.06 95 ASN A C 1
ATOM 739 O O . ASN A 1 95 ? -4.561 -13.898 -0.903 1.00 80.06 95 ASN A O 1
ATOM 743 N N . PRO A 1 96 ? -6.444 -14.959 -0.295 1.00 72.25 96 PRO A N 1
ATOM 744 C CA . PRO A 1 96 ? -6.306 -14.635 1.125 1.00 72.25 96 PRO A CA 1
ATOM 745 C C . PRO A 1 96 ? -5.149 -15.385 1.800 1.00 72.25 96 PRO A C 1
ATOM 747 O O . PRO A 1 96 ? -4.695 -14.957 2.856 1.00 72.25 96 PRO A O 1
ATOM 750 N N . ASP A 1 97 ? -4.662 -16.470 1.188 1.00 75.31 97 ASP A N 1
ATOM 751 C CA . ASP A 1 97 ? -3.569 -17.282 1.727 1.00 75.31 97 ASP A CA 1
ATOM 752 C C . ASP A 1 97 ? -2.184 -16.779 1.287 1.00 75.31 97 ASP A C 1
ATOM 754 O O . ASP A 1 97 ? -1.171 -17.227 1.822 1.00 75.31 97 ASP A O 1
ATOM 758 N N . SER A 1 98 ? -2.105 -15.867 0.306 1.00 74.06 98 SER A N 1
ATOM 759 C CA . SER A 1 98 ? -0.827 -15.252 -0.063 1.00 74.06 98 SER A CA 1
ATOM 760 C C . SER A 1 98 ? -0.473 -14.157 0.933 1.00 74.06 98 SER A C 1
ATOM 762 O O . SER A 1 98 ? -1.196 -13.163 1.038 1.00 74.06 98 SER A O 1
ATOM 764 N N . SER A 1 99 ? 0.654 -14.315 1.622 1.00 73.69 99 SER A N 1
ATOM 765 C CA . SER A 1 99 ? 1.181 -13.271 2.498 1.00 73.69 99 SER A CA 1
ATOM 766 C C . SER A 1 99 ? 1.666 -12.057 1.687 1.00 73.69 99 SER A C 1
ATOM 768 O O . SER A 1 99 ? 1.974 -12.158 0.490 1.00 73.69 99 SER A O 1
ATOM 770 N N . VAL A 1 100 ? 1.739 -10.884 2.326 1.00 74.88 100 VAL A N 1
ATOM 771 C CA . VAL A 1 100 ? 2.313 -9.676 1.702 1.00 74.88 100 VAL A CA 1
ATOM 772 C C . VAL A 1 100 ? 3.779 -9.933 1.352 1.00 74.88 100 VAL A C 1
ATOM 774 O O . VAL A 1 100 ? 4.258 -9.517 0.297 1.00 74.88 100 VAL A O 1
ATOM 777 N N . GLU A 1 101 ? 4.470 -10.678 2.204 1.00 80.44 101 GLU A N 1
ATOM 778 C CA . GLU A 1 101 ? 5.858 -11.091 2.067 1.00 80.44 101 GLU A CA 1
ATOM 779 C C . GLU A 1 101 ? 6.072 -11.930 0.801 1.00 80.44 101 GLU A C 1
ATOM 781 O O . GLU A 1 101 ? 6.982 -11.634 0.024 1.00 80.44 101 GLU A O 1
ATOM 786 N N . ASP A 1 102 ? 5.205 -12.912 0.534 1.00 82.81 102 ASP A N 1
ATOM 787 C CA . ASP A 1 102 ? 5.272 -13.738 -0.681 1.00 82.81 102 ASP A CA 1
ATOM 788 C C . ASP A 1 102 ? 5.055 -12.899 -1.946 1.00 82.81 102 ASP A C 1
ATOM 790 O O . ASP A 1 102 ? 5.756 -13.061 -2.953 1.00 82.81 102 ASP A O 1
ATOM 794 N N . CYS A 1 103 ? 4.113 -11.953 -1.888 1.00 82.06 103 CYS A N 1
ATOM 795 C CA . CYS A 1 103 ? 3.853 -11.026 -2.987 1.00 82.06 103 CYS A CA 1
ATOM 796 C C . CYS A 1 103 ? 5.067 -10.125 -3.259 1.00 82.06 103 CYS A C 1
ATOM 798 O O . CYS A 1 103 ? 5.459 -9.937 -4.416 1.00 82.06 103 CYS A O 1
ATOM 800 N N . LEU A 1 104 ? 5.691 -9.594 -2.204 1.00 85.44 104 LEU A N 1
ATOM 801 C CA . LEU A 1 104 ? 6.888 -8.758 -2.301 1.00 85.44 104 LEU A CA 1
ATOM 802 C C . LEU A 1 104 ? 8.097 -9.547 -2.809 1.00 85.44 104 LEU A C 1
ATOM 804 O O . LEU A 1 104 ? 8.853 -9.027 -3.632 1.00 85.44 104 LEU A O 1
ATOM 808 N N . ALA A 1 105 ? 8.259 -10.799 -2.384 1.00 89.06 105 ALA A N 1
ATOM 809 C CA . ALA A 1 105 ? 9.313 -11.675 -2.879 1.00 89.06 105 ALA A CA 1
ATOM 810 C C . ALA A 1 105 ? 9.162 -11.928 -4.387 1.00 89.06 105 ALA A C 1
ATOM 812 O O . ALA A 1 105 ? 10.124 -11.768 -5.144 1.00 89.06 105 ALA A O 1
ATOM 813 N N . HIS A 1 106 ? 7.946 -12.242 -4.846 1.00 88.44 106 HIS A N 1
ATOM 814 C CA . HIS A 1 106 ? 7.672 -12.447 -6.269 1.00 88.44 106 HIS A CA 1
ATOM 815 C C . HIS A 1 106 ? 7.893 -11.169 -7.0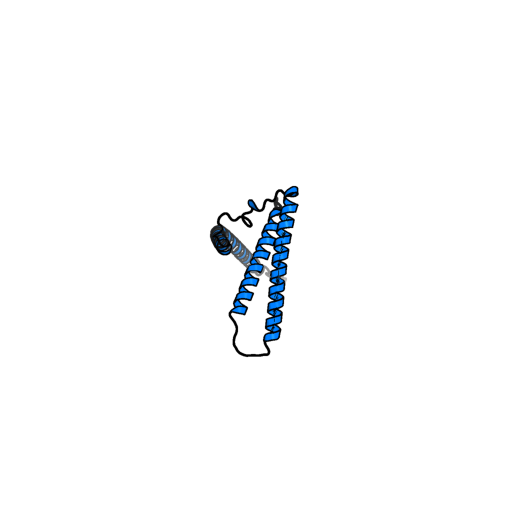95 1.00 88.44 106 HIS A C 1
ATOM 817 O O . HIS A 1 106 ? 8.502 -11.216 -8.168 1.00 88.44 106 HIS A O 1
ATOM 823 N N . LEU A 1 107 ? 7.445 -10.014 -6.588 1.00 91.00 107 LEU A N 1
ATOM 824 C CA . LEU A 1 107 ? 7.676 -8.719 -7.230 1.00 91.00 107 LEU A CA 1
ATOM 825 C C . LEU A 1 107 ? 9.172 -8.387 -7.310 1.00 91.00 107 LEU A C 1
ATOM 827 O O . LEU A 1 107 ? 9.636 -7.928 -8.353 1.00 91.00 107 LEU A O 1
ATOM 831 N N . GLY A 1 108 ? 9.920 -8.632 -6.233 1.00 93.44 108 GLY A N 1
ATOM 832 C CA . GLY A 1 108 ? 11.364 -8.418 -6.169 1.00 93.44 108 GLY A CA 1
ATOM 833 C C . GLY A 1 108 ? 12.129 -9.289 -7.166 1.00 93.44 108 GLY A C 1
ATOM 834 O O . GLY A 1 108 ? 12.988 -8.780 -7.888 1.00 93.44 108 GLY A O 1
ATOM 835 N N . GLU A 1 109 ? 11.775 -10.572 -7.273 1.00 96.56 109 GLU A N 1
ATOM 836 C CA . GLU A 1 109 ? 12.353 -11.490 -8.261 1.00 96.56 109 GLU A CA 1
ATOM 837 C C . GLU A 1 109 ? 12.059 -11.017 -9.690 1.00 96.56 109 GLU A C 1
ATOM 839 O O . GLU A 1 109 ? 12.974 -10.871 -10.504 1.00 96.56 109 GLU A O 1
ATOM 844 N N . LYS A 1 110 ? 10.798 -10.682 -9.985 1.00 96.19 110 LYS A N 1
ATOM 845 C CA . LYS A 1 110 ? 10.404 -10.152 -11.294 1.00 96.19 110 LYS A CA 1
ATOM 846 C C . LYS A 1 110 ? 11.161 -8.866 -11.637 1.00 96.19 110 LYS A C 1
ATOM 848 O O . LYS A 1 110 ? 11.728 -8.759 -12.723 1.00 96.19 110 LYS A O 1
ATOM 853 N N . ALA A 1 111 ? 11.219 -7.911 -10.709 1.00 96.31 111 ALA A N 1
ATOM 854 C CA . ALA A 1 111 ? 11.939 -6.655 -10.900 1.00 96.31 111 ALA A CA 1
ATOM 855 C C . ALA A 1 111 ? 13.438 -6.894 -11.134 1.00 96.31 111 ALA A C 1
ATOM 857 O O . ALA A 1 111 ? 14.029 -6.278 -12.020 1.00 96.31 111 ALA A O 1
ATOM 858 N N . SER A 1 112 ? 14.051 -7.820 -10.393 1.00 95.44 112 SER A N 1
ATOM 859 C CA . SER A 1 112 ? 15.444 -8.229 -10.592 1.00 95.44 112 SER A CA 1
ATOM 860 C C . SER A 1 112 ? 15.674 -8.769 -12.007 1.00 95.44 112 SER A C 1
ATOM 862 O O . SER A 1 112 ? 16.602 -8.331 -12.692 1.00 95.44 112 SER A O 1
ATOM 864 N N . GLN A 1 113 ? 14.802 -9.659 -12.486 1.00 96.56 113 GLN A N 1
ATOM 865 C CA . GLN A 1 113 ? 14.890 -10.233 -13.831 1.00 96.56 113 GLN A CA 1
ATOM 866 C C . GLN A 1 113 ? 14.718 -9.175 -14.928 1.00 96.56 113 GLN A C 1
ATOM 868 O O . GLN A 1 113 ? 15.529 -9.112 -15.856 1.00 96.56 113 GLN A O 1
ATOM 873 N N . GLU A 1 114 ? 13.704 -8.318 -14.805 1.00 97.56 114 GLU A N 1
ATOM 874 C CA . GLU A 1 114 ? 13.381 -7.292 -15.802 1.00 97.56 114 GLU A CA 1
ATOM 875 C C . GLU A 1 114 ? 14.437 -6.179 -15.861 1.00 97.56 114 GLU A C 1
ATOM 877 O O . GLU A 1 114 ? 14.796 -5.711 -16.945 1.00 97.56 114 GLU A O 1
ATOM 882 N N . LEU A 1 115 ? 14.981 -5.766 -14.714 1.00 97.12 115 LEU A N 1
ATOM 883 C CA . LEU A 1 115 ? 15.926 -4.650 -14.637 1.00 97.12 115 LEU A CA 1
ATOM 884 C C . LEU A 1 115 ? 17.379 -5.061 -14.884 1.00 97.12 115 LEU A C 1
ATOM 886 O O . LEU A 1 115 ? 18.204 -4.199 -15.197 1.00 97.12 115 LEU A O 1
ATOM 890 N N . ARG A 1 116 ? 17.718 -6.353 -14.800 1.00 96.19 116 ARG A N 1
ATOM 891 C CA . ARG A 1 116 ? 19.103 -6.837 -14.924 1.00 96.19 116 ARG A CA 1
ATOM 892 C C . ARG A 1 116 ? 19.795 -6.374 -16.205 1.00 96.19 116 ARG A C 1
ATOM 894 O O . ARG A 1 116 ? 20.877 -5.790 -16.141 1.00 96.19 116 ARG A O 1
ATOM 901 N N . ALA A 1 117 ? 19.204 -6.641 -17.369 1.00 97.19 117 ALA A N 1
ATOM 902 C CA . ALA A 1 117 ? 19.816 -6.284 -18.650 1.00 97.19 117 ALA A CA 1
ATOM 903 C C . ALA A 1 117 ? 19.876 -4.756 -18.880 1.00 97.19 117 ALA A C 1
ATOM 905 O O . ALA A 1 117 ? 20.959 -4.264 -19.216 1.00 97.19 117 ALA A O 1
ATOM 906 N N . PRO A 1 118 ? 18.796 -3.980 -18.639 1.00 96.56 118 PRO A N 1
ATOM 907 C CA . PRO A 1 118 ? 18.844 -2.518 -18.701 1.00 96.56 118 PRO A CA 1
ATOM 908 C C . PRO A 1 118 ? 19.906 -1.894 -17.787 1.00 96.56 118 PRO A C 1
ATOM 910 O O . PRO A 1 118 ? 20.656 -1.022 -18.230 1.00 96.56 118 PRO A O 1
ATOM 913 N N . LEU A 1 119 ? 20.016 -2.358 -16.537 1.00 96.62 119 LEU A N 1
ATOM 914 C CA . LEU A 1 119 ? 21.001 -1.847 -15.579 1.00 96.62 119 LEU A CA 1
ATOM 915 C C . LEU A 1 119 ? 22.434 -2.166 -16.010 1.00 96.62 119 LEU A C 1
ATOM 917 O O . LEU A 1 119 ? 23.293 -1.284 -15.965 1.00 96.62 119 LEU A O 1
ATOM 921 N N . LEU A 1 120 ? 22.693 -3.388 -16.487 1.00 96.81 120 LEU A N 1
ATOM 922 C CA . LEU A 1 120 ? 24.004 -3.757 -17.030 1.00 96.81 120 LEU A CA 1
ATOM 923 C C . LEU A 1 120 ? 24.377 -2.897 -18.246 1.00 96.81 120 LEU A C 1
ATOM 925 O O . LEU A 1 120 ? 25.503 -2.403 -18.321 1.00 96.81 120 LEU A O 1
ATOM 929 N N . GLY A 1 121 ? 23.439 -2.664 -19.167 1.00 97.56 121 GLY A N 1
ATOM 930 C CA . GLY A 1 121 ? 23.663 -1.806 -20.334 1.00 97.56 121 GLY A CA 1
ATOM 931 C C . GLY A 1 121 ? 23.931 -0.343 -19.959 1.00 97.56 121 GLY A C 1
ATOM 932 O O . GLY A 1 121 ? 24.851 0.290 -20.493 1.00 97.56 121 GLY A O 1
ATOM 933 N N . ALA A 1 122 ? 23.179 0.194 -18.995 1.00 97.12 122 ALA A N 1
ATOM 934 C CA . ALA A 1 122 ? 23.399 1.537 -18.465 1.00 97.12 122 ALA A CA 1
ATOM 935 C C . ALA A 1 122 ? 24.776 1.659 -17.794 1.00 97.12 122 ALA A C 1
ATOM 937 O O . ALA A 1 122 ? 25.515 2.608 -18.071 1.00 97.12 122 ALA A O 1
ATOM 938 N N . LEU A 1 123 ? 25.160 0.670 -16.982 1.00 96.75 123 LEU A N 1
ATOM 939 C CA . LEU A 1 123 ? 26.462 0.622 -16.322 1.00 96.75 123 LEU A CA 1
ATOM 940 C C . LEU A 1 123 ? 27.609 0.585 -17.340 1.00 96.75 123 LEU A C 1
ATOM 942 O O . LEU A 1 123 ? 28.531 1.397 -17.253 1.00 96.75 123 LEU A O 1
ATOM 946 N N . GLN A 1 124 ? 27.535 -0.293 -18.343 1.00 96.56 124 GLN A N 1
ATOM 947 C CA . GLN A 1 124 ? 28.532 -0.358 -19.419 1.00 96.56 124 GLN A CA 1
ATOM 948 C C . GLN A 1 124 ? 28.656 0.974 -20.165 1.00 96.56 124 GLN A C 1
ATOM 950 O O . GLN A 1 124 ? 29.767 1.428 -20.457 1.00 96.56 124 GLN A O 1
ATOM 955 N N . THR A 1 125 ? 27.529 1.633 -20.437 1.00 97.00 125 THR A N 1
ATOM 956 C CA . THR A 1 125 ? 27.500 2.942 -21.100 1.00 97.00 125 THR A CA 1
ATOM 957 C C . THR A 1 125 ? 28.175 4.017 -20.247 1.00 97.00 125 THR A C 1
ATOM 959 O O . THR A 1 125 ? 28.978 4.802 -20.761 1.00 97.00 125 THR A O 1
ATOM 962 N N . LEU A 1 126 ? 27.888 4.049 -18.944 1.00 96.19 126 LEU A N 1
ATOM 963 C CA . LEU A 1 126 ? 28.489 4.994 -18.001 1.00 96.19 126 LEU A CA 1
ATOM 964 C C . LEU A 1 126 ? 30.002 4.789 -17.889 1.00 96.19 126 LEU A C 1
ATOM 966 O O . LEU A 1 126 ? 30.758 5.748 -18.063 1.00 96.19 126 LEU A O 1
ATOM 970 N N . LEU A 1 127 ? 30.447 3.546 -17.690 1.00 95.06 127 LEU A N 1
ATOM 971 C CA . LEU A 1 127 ? 31.869 3.203 -17.605 1.00 95.06 127 LEU A CA 1
ATOM 972 C C . LEU A 1 127 ? 32.609 3.549 -18.902 1.00 95.06 127 LEU A C 1
ATOM 974 O O . LEU A 1 127 ? 33.653 4.198 -18.868 1.00 95.06 127 LEU A O 1
ATOM 978 N N . SER A 1 128 ? 32.030 3.218 -20.058 1.00 94.50 128 SER A N 1
ATOM 979 C CA . SER A 1 128 ? 32.616 3.546 -21.363 1.00 94.50 128 SER A CA 1
ATOM 980 C C . SER A 1 128 ? 32.758 5.054 -21.574 1.00 94.50 128 SER A C 1
ATOM 982 O O . SER A 1 128 ? 33.753 5.514 -22.135 1.00 94.50 128 SER A O 1
ATOM 984 N N . ARG A 1 129 ? 31.778 5.854 -21.131 1.00 92.56 129 ARG A N 1
ATOM 985 C CA . ARG A 1 129 ? 31.855 7.322 -21.214 1.00 92.56 129 ARG A CA 1
ATOM 986 C C . ARG A 1 129 ? 32.936 7.887 -20.298 1.00 92.56 129 ARG A C 1
ATOM 988 O O . ARG A 1 129 ? 33.626 8.813 -20.717 1.00 92.56 129 ARG A O 1
ATOM 995 N N . LEU A 1 130 ? 33.085 7.356 -19.086 1.00 91.19 130 LEU A N 1
ATOM 996 C CA . LEU A 1 130 ? 34.131 7.783 -18.153 1.00 91.19 130 LEU A CA 1
ATOM 997 C C . LEU A 1 130 ? 35.527 7.477 -18.701 1.00 91.19 130 LEU A C 1
ATOM 999 O O . LEU A 1 130 ? 36.353 8.384 -18.770 1.00 91.19 130 LEU A O 1
ATOM 1003 N N . LEU A 1 131 ? 35.749 6.251 -19.184 1.00 90.50 131 LEU A N 1
ATOM 1004 C CA . LEU A 1 131 ? 37.033 5.832 -19.757 1.00 90.50 131 LEU A CA 1
ATOM 1005 C C . LEU A 1 131 ? 37.417 6.656 -20.997 1.00 90.50 131 LEU A C 1
ATOM 1007 O O . LEU A 1 131 ? 38.569 7.057 -21.156 1.00 90.50 131 LEU A O 1
ATOM 1011 N N . LYS A 1 132 ? 36.449 6.972 -21.867 1.00 88.69 132 LYS A N 1
ATOM 1012 C CA . LYS A 1 132 ? 36.687 7.846 -23.030 1.00 88.69 132 LYS A CA 1
ATOM 1013 C C . LYS A 1 132 ? 37.078 9.265 -22.617 1.00 88.69 132 LYS A C 1
ATOM 1015 O O . LYS A 1 132 ? 38.008 9.826 -23.190 1.00 88.69 132 LYS A O 1
ATOM 1020 N N . LYS A 1 133 ? 36.399 9.839 -21.619 1.00 84.94 133 LYS A N 1
ATOM 1021 C CA . LYS A 1 133 ? 36.727 11.177 -21.098 1.00 84.94 133 LYS A CA 1
ATOM 1022 C C . LYS A 1 133 ? 38.117 11.220 -20.461 1.00 84.94 133 LYS A C 1
ATOM 1024 O O . LYS A 1 133 ? 38.837 12.188 -20.678 1.00 84.94 133 LYS A O 1
ATOM 1029 N N . SER A 1 134 ? 38.510 10.187 -19.711 1.00 80.69 134 SER A N 1
ATOM 1030 C CA . SER A 1 134 ? 39.846 10.132 -19.106 1.00 80.69 134 SER A CA 1
ATOM 1031 C C . SER A 1 134 ? 40.952 10.005 -20.153 1.00 80.69 134 SER A C 1
ATOM 1033 O O . SER A 1 134 ? 41.975 10.668 -20.029 1.00 80.69 134 SER A O 1
ATOM 1035 N N . LEU A 1 135 ? 40.738 9.219 -21.214 1.00 76.56 135 LEU A N 1
ATOM 1036 C CA . LEU A 1 135 ? 41.688 9.113 -22.329 1.00 76.56 135 LEU A CA 1
ATOM 1037 C C . LEU A 1 135 ? 41.866 10.451 -23.065 1.00 76.56 135 LEU A C 1
ATOM 1039 O O . LEU A 1 135 ? 42.995 10.856 -23.321 1.00 76.56 135 LEU A O 1
ATOM 1043 N N . GLN A 1 136 ? 40.775 11.176 -23.335 1.00 71.81 136 GLN A N 1
ATOM 1044 C CA . GLN A 1 136 ? 40.841 12.508 -23.954 1.00 71.81 136 GLN A CA 1
ATOM 1045 C C . GLN A 1 136 ? 41.573 13.538 -23.077 1.00 71.81 136 GLN A C 1
ATOM 1047 O O . GLN A 1 136 ? 42.292 14.385 -23.598 1.00 71.81 136 GLN A O 1
ATOM 1052 N N . ALA A 1 137 ? 41.424 13.467 -21.751 1.00 68.62 137 ALA A N 1
ATOM 1053 C CA . ALA A 1 137 ? 42.134 14.359 -20.834 1.00 68.62 137 ALA A CA 1
ATOM 1054 C C . ALA A 1 137 ? 43.657 14.117 -20.832 1.00 68.62 137 ALA A C 1
ATOM 1056 O O . ALA A 1 137 ? 44.429 15.070 -20.737 1.00 68.62 137 ALA A O 1
ATOM 1057 N N . ILE A 1 138 ? 44.087 12.859 -20.977 1.00 65.19 138 ILE A N 1
ATOM 1058 C CA . ILE A 1 138 ? 45.509 12.495 -21.063 1.00 65.19 138 ILE A CA 1
ATOM 1059 C C . ILE A 1 138 ? 46.115 13.006 -22.379 1.00 65.19 138 ILE A C 1
ATOM 1061 O O . ILE A 1 138 ? 47.191 13.602 -22.356 1.00 65.19 138 ILE A O 1
ATOM 1065 N N . ASP A 1 139 ? 45.401 12.857 -23.499 1.00 59.41 139 ASP A N 1
ATOM 1066 C CA . ASP A 1 139 ? 45.862 13.290 -24.828 1.00 59.41 139 ASP A CA 1
ATOM 1067 C C . ASP A 1 139 ? 46.075 14.819 -24.908 1.00 59.41 139 ASP A C 1
ATOM 1069 O O . ASP A 1 139 ? 47.084 15.296 -25.423 1.00 59.41 139 ASP A O 1
ATOM 1073 N N . ILE A 1 140 ? 45.202 15.613 -24.272 1.00 57.41 140 ILE A N 1
ATOM 1074 C CA . ILE A 1 140 ? 45.359 17.080 -24.188 1.00 57.41 140 ILE A CA 1
ATOM 1075 C C . ILE A 1 140 ? 46.558 17.476 -23.304 1.00 57.41 140 ILE A C 1
ATOM 1077 O O . ILE A 1 140 ? 47.262 18.441 -23.606 1.00 57.41 140 ILE A O 1
ATOM 1081 N N . SER A 1 141 ? 46.827 16.730 -22.227 1.00 58.38 141 SER A N 1
ATOM 1082 C CA . SER A 1 141 ? 47.957 17.013 -21.327 1.00 58.38 141 SER A CA 1
ATOM 1083 C C . SER A 1 141 ? 49.331 16.648 -21.914 1.00 58.38 141 SER A C 1
ATOM 1085 O O . SER A 1 141 ? 50.332 17.244 -21.524 1.00 58.38 141 SER A O 1
ATOM 1087 N N . GLY A 1 142 ? 49.388 15.715 -22.873 1.00 54.44 142 GLY A N 1
ATOM 1088 C CA . GLY A 1 142 ? 50.634 15.253 -23.498 1.00 54.44 142 GLY A CA 1
ATOM 1089 C C . GLY A 1 142 ? 51.173 16.151 -24.618 1.00 54.44 142 GLY A C 1
ATOM 1090 O O . GLY A 1 142 ? 52.367 16.113 -24.903 1.00 54.44 142 GLY A O 1
ATOM 1091 N N . ILE A 1 143 ? 50.331 16.985 -25.239 1.00 54.88 143 ILE A N 1
ATOM 1092 C CA . ILE A 1 143 ? 50.716 17.783 -26.422 1.00 54.88 143 ILE A CA 1
ATOM 1093 C C . ILE A 1 143 ? 51.140 19.219 -26.047 1.00 54.88 143 ILE A C 1
ATOM 1095 O O . ILE A 1 143 ? 51.898 19.855 -26.778 1.00 54.88 143 ILE A O 1
ATOM 1099 N N . SER A 1 144 ? 50.757 19.727 -24.869 1.00 51.50 144 SER A N 1
ATOM 1100 C CA . SER A 1 144 ? 51.066 21.110 -24.455 1.00 51.50 144 SER A CA 1
ATOM 1101 C C . SER A 1 144 ? 52.536 21.364 -24.055 1.00 51.50 144 SER A C 1
ATOM 1103 O O . SER A 1 144 ? 52.878 22.500 -23.734 1.00 51.50 144 SER A O 1
ATOM 1105 N N . GLY A 1 145 ? 53.410 20.349 -24.057 1.00 51.56 145 GLY A N 1
ATOM 1106 C CA . GLY A 1 145 ? 54.807 20.462 -23.604 1.00 51.56 145 GLY A CA 1
ATOM 1107 C C . GLY A 1 145 ? 55.885 20.525 -24.696 1.00 51.56 145 GLY A C 1
ATOM 1108 O O . GLY A 1 145 ? 57.054 20.676 -24.356 1.00 51.56 145 GLY A O 1
ATOM 1109 N N . MET A 1 146 ? 55.546 20.391 -25.986 1.00 50.31 146 MET A N 1
ATOM 1110 C CA . MET A 1 146 ? 56.551 20.200 -27.057 1.00 50.31 146 MET A CA 1
ATOM 1111 C C . MET A 1 146 ? 56.706 21.362 -28.055 1.00 50.31 146 MET A C 1
ATOM 1113 O O . MET A 1 146 ? 57.492 21.247 -28.991 1.00 50.31 146 MET A O 1
ATOM 1117 N N . TYR A 1 147 ? 56.035 22.500 -27.848 1.00 50.62 147 TYR A N 1
ATOM 1118 C CA . TYR A 1 147 ? 56.183 23.696 -28.694 1.00 50.62 147 TYR A CA 1
ATOM 1119 C C . TYR A 1 147 ? 56.401 24.973 -27.868 1.00 50.62 147 TYR A C 1
ATOM 1121 O O . TYR A 1 147 ? 55.623 25.915 -27.939 1.00 50.62 147 TYR A O 1
ATOM 1129 N N . SER A 1 148 ? 57.496 25.018 -27.112 1.00 53.84 148 SER A N 1
ATOM 1130 C CA . SER A 1 148 ? 58.150 26.280 -26.736 1.00 53.84 148 SER A CA 1
ATOM 1131 C C . SER A 1 148 ? 59.640 26.133 -27.024 1.00 53.84 148 SER A C 1
ATOM 1133 O O . SER A 1 148 ? 60.449 25.934 -26.126 1.00 53.84 148 SER A O 1
ATOM 1135 N N . GLY A 1 149 ? 59.983 26.112 -28.314 1.00 47.12 149 GLY A N 1
ATOM 1136 C CA . GLY A 1 149 ? 61.359 26.244 -28.778 1.00 47.12 149 GLY A CA 1
ATOM 1137 C C . GLY A 1 149 ? 61.715 27.724 -28.847 1.00 47.12 149 GLY A C 1
ATOM 1138 O O . GLY A 1 149 ? 61.150 28.457 -29.658 1.00 47.12 149 GLY A O 1
ATOM 1139 N N . ASP A 1 150 ? 62.618 28.142 -27.968 1.00 47.53 150 ASP A N 1
ATOM 1140 C CA . ASP A 1 150 ? 63.136 29.500 -27.840 1.00 47.53 150 ASP A CA 1
ATOM 1141 C C . ASP A 1 150 ? 63.695 30.040 -29.166 1.00 47.53 150 ASP A C 1
ATOM 1143 O O . ASP A 1 150 ? 64.725 29.586 -29.664 1.00 47.53 150 ASP A O 1
ATOM 1147 N N . HIS A 1 151 ? 63.063 31.080 -29.713 1.00 52.22 151 HIS A N 1
ATOM 1148 C CA . HIS A 1 151 ? 63.645 31.888 -30.784 1.00 52.22 151 HIS A CA 1
ATOM 1149 C C . HIS A 1 151 ? 64.532 32.978 -30.161 1.00 52.22 151 HIS A C 1
ATOM 1151 O O . HIS A 1 151 ? 64.199 34.163 -30.178 1.00 52.22 151 HIS A O 1
ATOM 1157 N N . SER A 1 152 ? 65.650 32.567 -29.553 1.00 47.69 152 SER A N 1
ATOM 1158 C CA . SER A 1 152 ? 66.651 33.500 -29.030 1.00 47.69 152 SER A CA 1
ATOM 1159 C C . SER A 1 152 ? 67.604 33.930 -30.146 1.00 47.69 152 SER A C 1
ATOM 1161 O O . SER A 1 152 ? 68.329 33.128 -30.732 1.00 47.69 152 SER A O 1
ATOM 1163 N N . SER A 1 153 ? 67.535 35.220 -30.464 1.00 52.59 153 SER A N 1
ATOM 1164 C CA . SER A 1 153 ? 68.306 35.947 -31.467 1.00 52.59 153 SER A CA 1
ATOM 1165 C C . SER A 1 153 ? 69.822 35.742 -31.367 1.00 52.59 153 SER A C 1
ATOM 1167 O O . SER A 1 153 ? 70.428 36.063 -30.348 1.00 52.59 153 SER A O 1
ATOM 1169 N N . CYS A 1 154 ? 70.458 35.380 -32.485 1.00 45.06 154 CYS A N 1
ATOM 1170 C CA . CYS A 1 154 ? 71.884 35.615 -32.722 1.00 45.06 154 CYS A CA 1
ATOM 1171 C C . CYS A 1 154 ? 72.053 36.692 -33.807 1.00 45.06 154 CYS A C 1
ATOM 1173 O O . CYS A 1 154 ? 72.051 36.405 -35.000 1.00 45.06 154 CYS A O 1
ATOM 1175 N N . GLN A 1 155 ? 72.201 37.946 -33.370 1.00 47.88 155 GLN A N 1
ATOM 1176 C CA . GLN A 1 155 ? 72.870 39.017 -34.116 1.00 47.88 155 GLN A CA 1
ATOM 1177 C C . GLN A 1 155 ? 74.356 39.019 -33.734 1.00 47.88 155 GLN A C 1
ATOM 1179 O O . GLN A 1 155 ? 74.654 39.219 -32.555 1.00 47.88 155 GLN A O 1
ATOM 1184 N N . ARG A 1 156 ? 75.272 38.862 -34.704 1.00 42.34 156 ARG A N 1
ATOM 1185 C CA . ARG A 1 156 ? 76.662 39.382 -34.678 1.00 42.34 156 ARG A CA 1
ATOM 1186 C C . ARG A 1 156 ? 77.323 39.156 -36.053 1.00 42.34 156 ARG A C 1
ATOM 1188 O O . ARG A 1 156 ? 77.493 38.006 -36.428 1.00 42.34 156 ARG A O 1
ATOM 1195 N N . LEU A 1 157 ? 77.365 40.178 -36.911 1.00 43.31 157 LEU A N 1
ATOM 1196 C CA . LEU A 1 157 ? 78.436 41.167 -37.188 1.00 43.31 157 LEU A CA 1
ATOM 1197 C C . LEU A 1 157 ? 79.433 40.697 -38.260 1.00 43.31 157 LEU A C 1
ATOM 1199 O O . LEU A 1 157 ? 79.849 39.544 -38.265 1.00 43.31 157 LEU A O 1
ATOM 1203 N N . GLU A 1 158 ? 79.715 41.655 -39.144 1.00 42.41 158 GLU A N 1
ATOM 1204 C CA . GLU A 1 158 ? 80.638 41.679 -40.288 1.00 42.41 158 GLU A CA 1
ATOM 1205 C C . GLU A 1 158 ? 82.054 41.164 -39.994 1.00 42.41 158 GLU A C 1
ATOM 1207 O O . GLU A 1 158 ? 82.530 41.326 -38.845 1.00 42.41 158 GLU A O 1
#

pLDDT: mean 79.46, std 17.48, range [41.75, 98.25]

Sequence (158 aa):
MASSTTVPLGFHYETKYVVLSYLGLLSLEKLQEQHLSSPQGVQQDIASQSLDQEVLLKVKTEIEEELKSLDKEICEAFASTGFDRHTSPVFSPANPDSSVEDCLAHLGEKASQELRAPLLGALQTLLSRLLKKSLQAIDISGISGMYSGDHSSCQRLE